Protein AF-U7QBG4-F1 (afdb_monomer_lite)

Sequence (89 aa):
MINEIPESRTVRMTIRYINGESDCFEFDSPQEEKALLASHIQRVLNSKELMLEIGDRLLVIPMQNVQKIELSPVPLKLPDIAIRNVRAC

Secondary structure (DSSP, 8-state):
-------PEEEEEEEEETTS-EEEEEEEE-TT-TTHHHHHHHHHHTSSEEEEEETTEEEEEEGGGEEEEEEESPPSS--TTPPPS----

Foldseek 3Di:
DPPPPQDFDKKKKWWAWPVRDIDIDIDTDGPVVLPCPQVVVVVCVVDQWDWDDDPPDIDIGGVNGTPDMDMPPDRPDHHPPDDPPDDDD

Radius of gyration: 14.69 Å; chains: 1; bounding box: 32×28×47 Å

pLDDT: mean 80.58, std 16.02, range [39.97, 97.5]

Organism: NCBI:txid1348334

Structure (mmCIF, N/CA/C/O backbone):
data_AF-U7QBG4-F1
#
_entry.id   AF-U7QBG4-F1
#
loop_
_atom_site.group_PDB
_atom_site.id
_atom_site.type_symbol
_atom_site.label_atom_id
_atom_site.label_alt_id
_atom_site.label_comp_id
_atom_site.label_asym_id
_atom_site.label_entity_id
_atom_site.label_seq_id
_atom_site.pdbx_PDB_ins_code
_atom_site.Cartn_x
_atom_site.Cartn_y
_atom_site.Cartn_z
_atom_site.occupancy
_atom_site.B_iso_or_equiv
_atom_site.auth_seq_id
_atom_site.auth_comp_id
_atom_site.auth_asym_id
_atom_site.auth_atom_id
_atom_site.pdbx_PDB_model_num
ATOM 1 N N . MET A 1 1 ? 21.113 10.511 -31.845 1.00 39.97 1 MET A N 1
ATOM 2 C CA . MET A 1 1 ? 20.255 10.721 -30.663 1.00 39.97 1 MET A CA 1
ATOM 3 C C . MET A 1 1 ? 19.654 9.376 -30.324 1.00 39.97 1 MET A C 1
ATOM 5 O O . MET A 1 1 ? 18.832 8.889 -31.086 1.00 39.97 1 MET A O 1
ATOM 9 N N . ILE A 1 2 ? 20.178 8.722 -29.292 1.00 45.53 2 ILE A N 1
ATOM 10 C CA . ILE A 1 2 ? 19.604 7.488 -28.757 1.00 45.53 2 ILE A CA 1
ATOM 11 C C . ILE A 1 2 ? 18.600 7.982 -27.721 1.00 45.53 2 ILE A C 1
ATOM 13 O O . ILE A 1 2 ? 19.004 8.673 -26.789 1.00 45.53 2 ILE A O 1
ATOM 17 N N . ASN A 1 3 ? 17.308 7.753 -27.943 1.00 46.66 3 ASN A N 1
ATOM 18 C CA . ASN A 1 3 ? 16.312 8.012 -26.911 1.00 46.66 3 ASN A CA 1
ATOM 19 C C . ASN A 1 3 ? 16.591 6.999 -25.801 1.00 46.66 3 ASN A C 1
ATOM 21 O O . ASN A 1 3 ? 16.366 5.805 -25.996 1.00 46.66 3 ASN A O 1
ATOM 25 N N . GLU A 1 4 ? 17.162 7.459 -24.689 1.00 47.44 4 GLU A N 1
ATOM 26 C CA . GLU A 1 4 ? 17.235 6.673 -23.464 1.00 47.44 4 GLU A CA 1
ATOM 27 C C . GLU A 1 4 ? 15.796 6.311 -23.090 1.00 47.44 4 GLU A C 1
ATOM 29 O O . GLU A 1 4 ? 14.990 7.178 -22.756 1.00 47.44 4 GLU A O 1
ATOM 34 N N . ILE A 1 5 ? 15.446 5.035 -23.243 1.00 56.12 5 ILE A N 1
ATOM 35 C CA . ILE A 1 5 ? 14.198 4.495 -22.714 1.00 56.12 5 ILE A CA 1
ATOM 36 C C . ILE A 1 5 ? 14.310 4.679 -21.197 1.00 56.12 5 ILE A C 1
ATOM 38 O O . ILE A 1 5 ? 15.264 4.149 -20.621 1.00 56.12 5 ILE A O 1
ATOM 42 N N . PRO A 1 6 ? 13.422 5.445 -20.541 1.00 54.34 6 PRO A N 1
ATOM 43 C CA . PRO A 1 6 ? 13.519 5.637 -19.104 1.00 54.34 6 PRO A CA 1
ATOM 44 C C . PRO A 1 6 ? 13.411 4.268 -18.429 1.00 54.34 6 PRO A C 1
ATOM 46 O O . PRO A 1 6 ? 12.376 3.612 -18.529 1.00 54.34 6 PRO A O 1
ATOM 49 N N . GLU A 1 7 ? 14.491 3.821 -17.781 1.00 59.59 7 GLU A N 1
ATOM 50 C CA . GLU A 1 7 ? 14.538 2.528 -17.097 1.00 59.59 7 GLU A CA 1
ATOM 51 C C . GLU A 1 7 ? 13.427 2.481 -16.041 1.00 59.59 7 GLU A C 1
ATOM 53 O O . GLU A 1 7 ? 13.472 3.178 -15.017 1.00 59.59 7 GLU A O 1
ATOM 58 N N . SER A 1 8 ? 12.391 1.686 -16.310 1.00 65.44 8 SER A N 1
ATOM 59 C CA . SER A 1 8 ? 11.324 1.409 -15.361 1.00 65.44 8 SER A CA 1
ATOM 60 C C . SER A 1 8 ? 11.913 0.716 -14.141 1.00 65.44 8 SER A C 1
ATOM 62 O O . SER A 1 8 ? 12.680 -0.241 -14.253 1.00 65.44 8 SER A O 1
ATOM 64 N N . ARG A 1 9 ? 11.560 1.199 -12.949 1.00 76.00 9 ARG A N 1
ATOM 65 C CA . ARG A 1 9 ? 11.973 0.551 -11.706 1.00 76.00 9 ARG A CA 1
ATOM 66 C C . ARG A 1 9 ? 10.841 -0.338 -11.224 1.00 76.00 9 ARG A C 1
ATOM 68 O O . ARG A 1 9 ? 9.776 0.179 -10.888 1.00 76.00 9 ARG A O 1
ATOM 75 N N . THR A 1 10 ? 11.087 -1.638 -11.132 1.00 85.56 10 THR A N 1
ATOM 76 C CA . THR A 1 10 ? 10.146 -2.572 -10.508 1.00 85.56 10 THR A CA 1
ATOM 77 C C . THR A 1 10 ? 10.032 -2.269 -9.011 1.00 85.56 10 THR A C 1
ATOM 79 O O . THR A 1 10 ? 11.037 -2.181 -8.296 1.00 85.56 10 THR A O 1
ATOM 82 N N . VAL A 1 11 ? 8.801 -2.073 -8.540 1.00 87.88 11 VAL A N 1
ATOM 83 C CA . VAL A 1 11 ? 8.446 -1.816 -7.141 1.00 87.88 11 VAL A CA 1
ATOM 84 C C . VAL A 1 11 ? 7.643 -2.997 -6.614 1.00 87.88 11 VAL A C 1
ATOM 86 O O . VAL A 1 11 ? 6.646 -3.400 -7.206 1.00 87.88 11 VAL A O 1
ATOM 89 N N . ARG A 1 12 ? 8.061 -3.527 -5.465 1.00 92.25 12 ARG A N 1
ATOM 90 C CA . ARG A 1 12 ? 7.315 -4.508 -4.679 1.00 92.25 12 ARG A CA 1
ATOM 91 C C . ARG A 1 12 ? 6.395 -3.785 -3.704 1.00 92.25 12 ARG A C 1
AT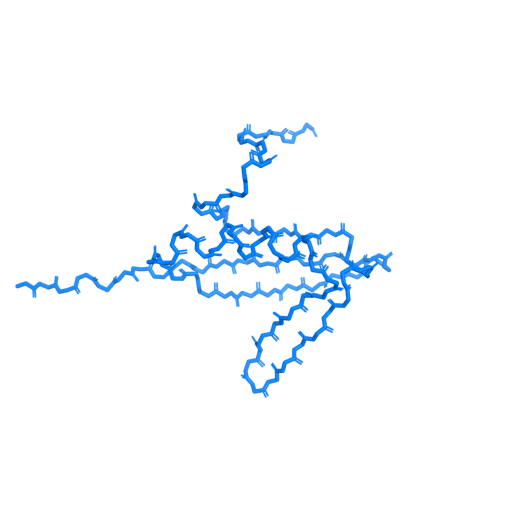OM 93 O O . ARG A 1 12 ? 6.858 -2.953 -2.923 1.00 92.25 12 ARG A O 1
ATOM 100 N N . MET A 1 13 ? 5.119 -4.147 -3.713 1.00 92.69 13 MET A N 1
ATOM 101 C CA . MET A 1 13 ? 4.119 -3.726 -2.741 1.00 92.69 13 MET A CA 1
ATOM 102 C C . MET A 1 13 ? 3.674 -4.907 -1.889 1.00 92.69 13 MET A C 1
ATOM 104 O O . MET A 1 13 ? 3.158 -5.889 -2.413 1.00 92.69 13 MET A O 1
ATOM 108 N N . THR A 1 14 ? 3.816 -4.779 -0.575 1.00 96.31 14 THR A N 1
ATOM 109 C CA . THR A 1 14 ? 3.292 -5.744 0.393 1.00 96.31 14 THR A CA 1
ATOM 110 C C . THR A 1 14 ? 2.122 -5.115 1.133 1.00 96.31 14 THR A C 1
ATOM 112 O O . THR A 1 14 ? 2.278 -4.065 1.760 1.00 96.31 14 THR A O 1
ATOM 115 N N . ILE A 1 15 ? 0.962 -5.765 1.091 1.00 95.25 15 ILE A N 1
ATOM 116 C CA . ILE A 1 15 ? -0.233 -5.366 1.836 1.00 95.25 15 ILE A CA 1
ATOM 117 C C . ILE A 1 15 ? -0.399 -6.341 2.992 1.00 95.25 15 ILE A C 1
ATOM 119 O O . ILE A 1 15 ? -0.492 -7.541 2.764 1.00 95.25 15 ILE A O 1
ATOM 123 N N . ARG A 1 16 ? -0.438 -5.836 4.227 1.00 97.38 16 ARG A N 1
ATOM 124 C CA . ARG A 1 16 ? -0.827 -6.617 5.408 1.00 97.38 16 ARG A CA 1
ATOM 125 C C . ARG A 1 16 ? -2.252 -6.263 5.786 1.00 97.38 16 ARG A C 1
ATOM 127 O O . ARG A 1 16 ? -2.568 -5.078 5.930 1.00 97.38 16 ARG A O 1
ATOM 134 N N . TYR A 1 17 ? -3.089 -7.273 5.963 1.00 96.81 17 TYR A N 1
ATOM 135 C CA . TYR A 1 17 ? -4.498 -7.115 6.295 1.00 96.81 17 TYR A CA 1
ATOM 136 C C . TYR A 1 17 ? -4.739 -7.200 7.804 1.00 96.81 17 TYR A C 1
ATOM 138 O O . TYR A 1 17 ? -3.942 -7.763 8.554 1.00 96.81 17 TYR A O 1
ATOM 146 N N . ILE A 1 18 ? -5.870 -6.659 8.262 1.00 97.25 18 ILE A N 1
ATOM 147 C CA . ILE A 1 18 ? -6.265 -6.685 9.682 1.00 97.25 18 ILE A CA 1
ATOM 148 C C . ILE A 1 18 ? -6.492 -8.102 10.230 1.00 97.25 18 ILE A C 1
ATOM 150 O O . ILE A 1 18 ? -6.428 -8.305 11.439 1.00 97.25 18 ILE A O 1
ATOM 154 N N . ASN A 1 19 ? -6.743 -9.081 9.355 1.00 95.94 19 ASN A N 1
ATOM 155 C CA . ASN A 1 19 ? -6.883 -10.494 9.714 1.00 95.94 19 ASN A CA 1
ATOM 156 C C . ASN A 1 19 ? -5.523 -11.212 9.872 1.00 95.94 19 ASN A C 1
ATOM 158 O O . ASN A 1 19 ? -5.500 -12.388 10.221 1.00 95.94 19 ASN A O 1
ATOM 162 N N . GLY A 1 20 ? -4.405 -10.520 9.622 1.00 95.94 20 GLY A N 1
ATOM 163 C CA . GLY A 1 20 ? -3.049 -11.064 9.699 1.00 95.94 20 GLY A CA 1
ATOM 164 C C . GLY A 1 20 ? -2.510 -11.655 8.392 1.00 95.94 20 GLY A C 1
ATOM 165 O O . GLY A 1 20 ? -1.320 -11.960 8.328 1.00 95.94 20 GLY A O 1
ATOM 166 N N . GLU A 1 21 ? -3.331 -11.785 7.346 1.00 97.50 21 GLU A N 1
ATOM 167 C CA . GLU A 1 21 ? -2.880 -12.234 6.026 1.00 97.50 21 GLU A CA 1
ATOM 168 C C . GLU A 1 21 ? -2.071 -11.148 5.311 1.00 97.50 21 GLU A C 1
ATOM 170 O O . GLU A 1 21 ? -2.048 -9.974 5.702 1.00 97.50 21 GLU A O 1
ATOM 175 N N . SER A 1 22 ? -1.354 -11.533 4.256 1.00 97.38 22 SER A N 1
ATOM 176 C CA . SER A 1 22 ? -0.594 -10.586 3.447 1.00 97.38 22 SER A CA 1
ATOM 177 C C . SER A 1 22 ? -0.537 -10.997 1.987 1.00 97.38 22 SER A C 1
ATOM 179 O O . SER A 1 22 ? -0.278 -12.159 1.687 1.00 97.38 22 SER A O 1
ATOM 181 N N . ASP A 1 23 ? -0.679 -10.008 1.108 1.00 96.94 23 ASP A N 1
ATOM 182 C CA . ASP A 1 23 ? -0.454 -10.151 -0.327 1.00 96.94 23 ASP A CA 1
ATOM 183 C C . ASP A 1 23 ? 0.799 -9.387 -0.762 1.00 96.94 23 ASP A C 1
ATOM 185 O O . ASP A 1 23 ? 1.182 -8.373 -0.166 1.00 96.94 23 ASP A O 1
ATOM 189 N N . CYS A 1 24 ? 1.430 -9.870 -1.831 1.00 95.94 24 CYS A N 1
ATOM 190 C CA . CYS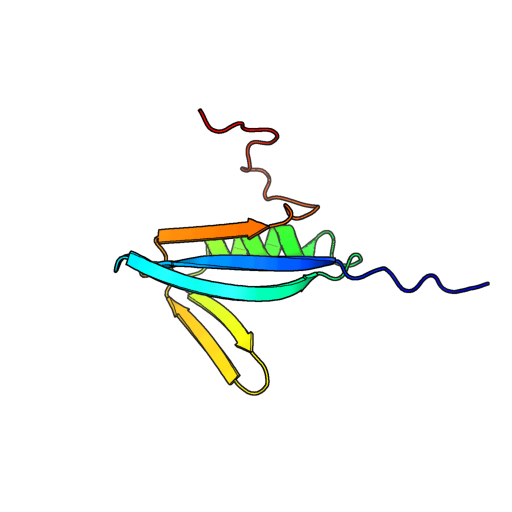 A 1 24 ? 2.615 -9.276 -2.435 1.00 95.94 24 CYS A CA 1
ATOM 191 C C . CYS A 1 24 ? 2.381 -9.064 -3.933 1.00 95.94 24 CYS A C 1
ATOM 193 O O . CYS A 1 24 ? 2.001 -9.995 -4.642 1.00 95.94 24 CYS A O 1
ATOM 195 N N . PHE A 1 25 ? 2.637 -7.846 -4.403 1.00 93.75 25 PHE A N 1
ATOM 196 C CA . PHE A 1 25 ? 2.466 -7.432 -5.791 1.00 93.75 25 PHE A CA 1
ATOM 197 C C . PHE A 1 25 ? 3.741 -6.769 -6.304 1.00 93.75 25 PHE A C 1
ATOM 199 O O . PHE A 1 25 ? 4.487 -6.159 -5.537 1.00 93.75 25 PHE A O 1
ATOM 206 N N . GLU A 1 26 ? 3.977 -6.856 -7.607 1.00 92.06 26 GLU A N 1
ATOM 207 C CA . GLU A 1 26 ? 5.070 -6.166 -8.288 1.00 92.06 26 GLU A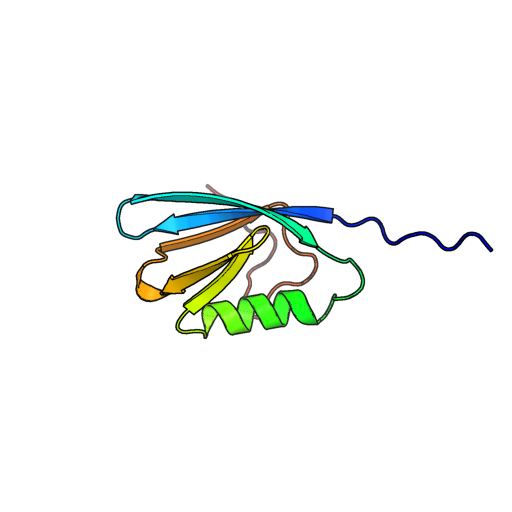 CA 1
ATOM 208 C C . GLU A 1 26 ? 4.493 -5.359 -9.447 1.00 92.06 26 GLU A C 1
ATOM 210 O O . GLU A 1 26 ? 3.607 -5.833 -10.156 1.00 92.06 26 GLU A O 1
ATOM 215 N N . PHE A 1 27 ? 4.967 -4.128 -9.610 1.00 87.19 27 PHE A N 1
ATOM 216 C CA . PHE A 1 27 ? 4.588 -3.270 -10.726 1.00 87.19 27 PHE A CA 1
ATOM 217 C C . PHE A 1 27 ? 5.767 -2.401 -11.148 1.00 87.19 27 PHE A C 1
ATOM 219 O O . PHE A 1 27 ? 6.615 -2.026 -10.333 1.00 87.19 27 PHE A O 1
ATOM 226 N N . ASP A 1 28 ? 5.810 -2.056 -12.428 1.00 85.12 28 ASP A N 1
ATOM 227 C CA . ASP A 1 28 ? 6.812 -1.144 -12.954 1.00 85.12 28 ASP A CA 1
ATOM 228 C C . ASP A 1 28 ? 6.378 0.298 -12.698 1.00 85.12 28 ASP A C 1
ATOM 230 O O . ASP A 1 28 ? 5.322 0.741 -13.144 1.00 85.12 28 ASP A O 1
ATOM 234 N N . SER A 1 29 ? 7.190 1.044 -11.950 1.00 70.38 29 SER A N 1
ATOM 235 C CA . SER A 1 29 ? 6.969 2.469 -11.719 1.00 70.38 29 SER A CA 1
ATOM 236 C C . SER A 1 29 ? 7.591 3.262 -12.877 1.00 70.38 29 SER A C 1
ATOM 238 O O . SER A 1 29 ? 8.826 3.285 -12.977 1.00 70.38 29 SER A O 1
ATOM 240 N N . PRO A 1 30 ? 6.803 3.967 -13.716 1.00 60.41 30 PRO A N 1
ATOM 241 C CA . PRO A 1 30 ? 7.367 4.838 -14.739 1.00 60.41 30 PRO A CA 1
ATOM 242 C C . PRO A 1 30 ? 8.144 5.988 -14.083 1.00 60.41 30 PRO A C 1
ATOM 244 O O . PRO A 1 30 ? 7.649 6.649 -13.166 1.00 60.41 30 PRO A O 1
ATOM 247 N N . GLN A 1 31 ? 9.374 6.246 -14.545 1.00 55.44 31 GLN A N 1
ATOM 248 C CA . GLN A 1 31 ? 10.201 7.348 -14.028 1.00 55.44 31 GLN A CA 1
ATOM 249 C C . GLN A 1 31 ? 9.616 8.738 -14.326 1.00 55.44 31 GLN A C 1
ATOM 251 O O . GLN A 1 31 ? 9.946 9.693 -13.618 1.00 55.44 31 GLN A O 1
ATOM 256 N N . GLU A 1 32 ? 8.773 8.876 -15.353 1.00 50.44 32 GLU A N 1
ATOM 257 C CA . GLU A 1 32 ? 8.249 10.172 -15.815 1.00 50.44 32 GLU A CA 1
ATOM 258 C C . GLU A 1 32 ? 7.040 10.674 -15.017 1.00 50.44 32 GLU A C 1
ATOM 260 O O . GLU A 1 32 ? 6.765 11.871 -14.974 1.00 50.44 32 GLU A O 1
ATOM 265 N N . GLU A 1 33 ? 6.401 9.816 -14.229 1.00 52.28 33 GLU A N 1
ATOM 266 C CA . GLU A 1 33 ? 5.227 10.176 -13.438 1.00 52.28 33 GLU A CA 1
ATOM 267 C C . GLU A 1 33 ? 5.591 10.619 -12.009 1.00 52.28 33 GLU A C 1
ATOM 269 O O . GLU A 1 33 ? 4.940 10.304 -11.008 1.00 52.28 33 GLU A O 1
ATOM 274 N N . LYS A 1 34 ? 6.654 11.428 -11.905 1.00 50.62 34 LYS A N 1
ATOM 275 C CA . LYS A 1 34 ? 7.231 11.895 -10.633 1.00 50.62 34 LYS A CA 1
ATOM 276 C C . LYS A 1 34 ? 6.215 12.604 -9.734 1.00 50.62 34 LYS A C 1
ATOM 278 O O . LYS A 1 34 ? 6.438 12.680 -8.535 1.00 50.62 34 LYS A O 1
ATOM 283 N N . ALA A 1 35 ? 5.156 13.213 -10.262 1.00 49.31 35 ALA A N 1
ATOM 284 C CA . ALA A 1 35 ? 4.112 13.873 -9.463 1.00 49.31 35 ALA A CA 1
ATOM 285 C C . ALA A 1 35 ? 2.926 12.950 -9.122 1.00 49.31 35 ALA A C 1
ATOM 287 O O . ALA A 1 35 ? 2.218 13.188 -8.141 1.00 49.31 35 ALA A O 1
ATOM 288 N N . LEU A 1 36 ? 2.725 11.887 -9.900 1.00 52.50 36 LEU A N 1
ATOM 289 C CA . LEU A 1 36 ? 1.544 11.038 -9.812 1.00 52.50 36 LEU A CA 1
ATOM 290 C C . LEU A 1 36 ? 1.702 9.987 -8.720 1.00 52.50 36 LEU A C 1
ATOM 292 O O . LEU A 1 36 ? 0.777 9.822 -7.949 1.00 52.50 36 LEU A O 1
ATOM 296 N N . LEU A 1 37 ? 2.879 9.393 -8.504 1.00 58.06 37 LEU A N 1
ATOM 297 C CA . LEU A 1 37 ? 3.016 8.364 -7.460 1.00 58.06 37 LEU A CA 1
ATOM 298 C C . LEU A 1 37 ? 2.839 8.892 -6.026 1.00 58.06 37 LEU A C 1
ATOM 300 O O . LEU A 1 37 ? 2.147 8.272 -5.227 1.00 58.06 37 LEU A O 1
ATOM 304 N N . ALA A 1 38 ? 3.397 10.059 -5.688 1.00 58.44 38 ALA A N 1
ATOM 305 C CA . ALA A 1 38 ? 3.208 10.648 -4.355 1.00 58.44 38 ALA A CA 1
ATOM 306 C C . ALA A 1 38 ? 1.766 11.127 -4.131 1.00 58.44 38 ALA A C 1
ATOM 308 O O . ALA A 1 38 ? 1.205 10.923 -3.054 1.00 58.44 38 ALA A O 1
ATOM 309 N N . SER A 1 39 ? 1.148 11.723 -5.156 1.00 61.44 39 SER A N 1
ATOM 310 C CA . SER A 1 39 ? -0.260 12.118 -5.091 1.00 61.44 39 SER A CA 1
ATOM 311 C C . SER A 1 39 ? -1.199 10.909 -5.113 1.00 61.44 39 SER A C 1
ATOM 313 O O . SER A 1 39 ? -2.224 10.946 -4.447 1.00 61.44 39 SER A O 1
ATOM 315 N N . HIS A 1 40 ? -0.839 9.814 -5.785 1.00 67.12 40 HIS A N 1
ATOM 316 C CA . HIS A 1 40 ? -1.560 8.542 -5.771 1.00 67.12 40 HIS A CA 1
ATOM 317 C C . HIS A 1 40 ? -1.444 7.857 -4.420 1.00 67.12 40 HIS A C 1
ATOM 319 O O . HIS A 1 40 ? -2.469 7.464 -3.890 1.00 67.12 40 HIS A O 1
ATOM 325 N N . ILE A 1 41 ? -0.259 7.797 -3.805 1.00 69.94 41 ILE A N 1
ATOM 326 C CA . ILE A 1 41 ? -0.116 7.275 -2.439 1.00 69.94 41 ILE A CA 1
ATOM 327 C C . ILE A 1 41 ? -0.958 8.113 -1.473 1.00 69.94 41 ILE A C 1
ATOM 329 O O . ILE A 1 41 ? -1.725 7.556 -0.697 1.00 69.94 41 ILE A O 1
ATOM 333 N N . GLN A 1 42 ? -0.901 9.446 -1.555 1.00 66.69 42 GLN A N 1
ATOM 334 C CA . GLN A 1 42 ? -1.726 10.308 -0.705 1.00 66.69 42 GLN A CA 1
ATOM 335 C C . GLN A 1 42 ? -3.231 10.129 -0.965 1.00 66.69 42 GLN A C 1
ATOM 337 O O . GLN A 1 42 ? -4.019 10.128 -0.021 1.00 66.69 42 GLN A O 1
ATOM 342 N N . ARG A 1 43 ? -3.644 9.964 -2.227 1.00 68.69 43 ARG A N 1
ATOM 343 C CA . ARG A 1 43 ? -5.037 9.673 -2.599 1.00 68.69 43 ARG A CA 1
ATOM 344 C C . ARG A 1 43 ? -5.474 8.303 -2.109 1.00 68.69 43 ARG A C 1
ATOM 346 O O . ARG A 1 43 ? -6.573 8.217 -1.598 1.00 68.69 43 ARG A O 1
ATOM 353 N N . VAL A 1 44 ? -4.631 7.279 -2.209 1.00 68.31 44 VAL A N 1
ATOM 354 C CA . VAL A 1 44 ? -4.886 5.926 -1.695 1.00 68.31 44 VAL A CA 1
ATOM 355 C C . VAL A 1 44 ? -5.050 5.961 -0.180 1.00 68.31 44 VAL A C 1
ATOM 357 O O . VAL A 1 44 ? -6.012 5.406 0.334 1.00 68.31 44 VAL A O 1
ATOM 360 N N . LEU A 1 45 ? -4.179 6.680 0.534 1.00 69.44 45 LEU A N 1
ATOM 361 C CA . LEU A 1 45 ? -4.296 6.853 1.985 1.00 69.44 45 LEU A CA 1
ATOM 362 C C . LEU A 1 45 ? -5.576 7.599 2.392 1.00 69.44 45 LEU A C 1
ATOM 364 O O . LEU A 1 45 ? -6.107 7.353 3.470 1.00 69.44 45 LEU A O 1
ATOM 368 N N . ASN A 1 46 ? -6.079 8.485 1.530 1.00 73.81 46 ASN A N 1
ATOM 369 C CA . ASN A 1 46 ? -7.339 9.206 1.728 1.00 73.81 46 ASN A CA 1
ATOM 370 C C . ASN A 1 46 ? -8.545 8.517 1.057 1.00 73.81 46 ASN A C 1
ATOM 372 O O . ASN A 1 46 ? -9.665 9.026 1.136 1.00 73.81 46 ASN A O 1
ATOM 376 N N . SER A 1 47 ? -8.331 7.393 0.370 1.00 79.12 47 SER A N 1
ATOM 377 C CA . SER A 1 47 ? -9.358 6.654 -0.357 1.00 79.12 47 SER A CA 1
ATOM 378 C C . SER A 1 47 ? -10.043 5.664 0.576 1.00 79.12 47 SER A C 1
ATOM 380 O O . SER A 1 47 ? -9.473 5.197 1.560 1.00 79.12 47 SER A O 1
ATOM 382 N N . LYS A 1 48 ? -11.281 5.299 0.242 1.00 86.56 48 LYS A N 1
ATOM 383 C CA . LYS A 1 48 ? -11.984 4.195 0.909 1.00 86.56 48 LYS A CA 1
ATOM 384 C C . LYS A 1 48 ? -11.519 2.829 0.408 1.00 86.56 48 LYS A C 1
ATOM 386 O O . LYS A 1 48 ? -11.741 1.823 1.079 1.00 86.56 48 LYS A O 1
ATOM 391 N N . GLU A 1 49 ? -10.878 2.797 -0.752 1.00 89.62 49 GLU A N 1
ATOM 392 C CA . GLU A 1 49 ? -10.502 1.583 -1.462 1.00 89.62 49 GLU A CA 1
ATOM 393 C C . GLU A 1 49 ? -9.169 1.744 -2.198 1.00 89.62 49 GLU A C 1
ATOM 395 O O . GLU A 1 49 ? -8.843 2.812 -2.726 1.00 89.62 49 GLU A O 1
ATOM 400 N N . LEU A 1 50 ? -8.401 0.662 -2.226 1.00 89.00 50 LEU A N 1
ATOM 401 C CA . LEU A 1 50 ? -7.230 0.479 -3.063 1.00 89.00 50 LEU A CA 1
ATOM 402 C C . LEU A 1 50 ? -7.638 -0.378 -4.261 1.00 89.00 50 LEU A C 1
ATOM 404 O O . LEU A 1 50 ? -8.160 -1.476 -4.091 1.00 89.00 50 LEU A O 1
ATOM 408 N N . MET A 1 51 ? -7.390 0.122 -5.466 1.00 89.81 51 MET A N 1
ATOM 409 C CA . MET A 1 51 ? -7.705 -0.574 -6.709 1.00 89.81 51 MET A CA 1
ATOM 410 C C . MET A 1 51 ? -6.418 -0.988 -7.410 1.00 89.81 51 MET A C 1
ATOM 412 O O . MET A 1 51 ? -5.558 -0.141 -7.647 1.00 89.81 51 MET A O 1
ATOM 416 N N . LEU A 1 52 ? -6.298 -2.272 -7.742 1.00 90.75 52 LEU A N 1
ATOM 417 C CA . LEU A 1 52 ? -5.148 -2.847 -8.434 1.00 90.75 52 LEU A CA 1
ATOM 418 C C . LEU A 1 52 ? -5.615 -3.531 -9.716 1.00 90.75 52 LEU A C 1
ATOM 420 O O . LEU A 1 52 ? -6.433 -4.448 -9.669 1.00 90.75 52 LEU A O 1
ATOM 424 N N . GLU A 1 53 ? -5.079 -3.111 -10.854 1.00 92.12 53 GLU A N 1
ATOM 425 C CA . GLU A 1 53 ? -5.211 -3.851 -12.106 1.00 92.12 53 GLU A CA 1
ATOM 426 C C . GLU A 1 53 ? -4.167 -4.972 -12.129 1.00 92.12 53 GLU A C 1
ATOM 428 O O . GLU A 1 53 ? -2.976 -4.731 -11.933 1.00 92.12 53 GLU A O 1
ATOM 433 N N . ILE A 1 54 ? -4.615 -6.214 -12.310 1.00 92.19 54 ILE A N 1
ATOM 434 C CA . ILE A 1 54 ? -3.753 -7.397 -12.324 1.00 92.19 54 ILE A CA 1
ATOM 435 C C . ILE A 1 54 ? -4.140 -8.240 -13.535 1.00 92.19 54 ILE A C 1
ATOM 437 O O . ILE A 1 54 ? -5.109 -8.992 -13.475 1.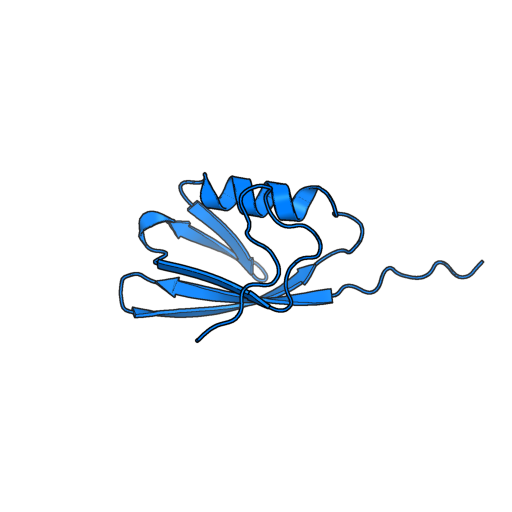00 92.19 54 ILE A O 1
ATOM 441 N N . GLY A 1 55 ? -3.380 -8.135 -14.626 1.00 90.12 55 GLY A N 1
ATOM 442 C CA . GLY A 1 55 ? -3.712 -8.826 -15.873 1.00 90.12 55 GLY A CA 1
ATOM 443 C C . GLY A 1 55 ? -5.027 -8.307 -16.452 1.00 90.12 55 GLY A C 1
ATOM 444 O O . GLY A 1 55 ? -5.107 -7.154 -16.849 1.00 90.12 55 GLY A O 1
ATOM 445 N N . ASP A 1 56 ? -6.056 -9.149 -16.486 1.00 93.81 56 ASP A N 1
ATOM 446 C CA . ASP A 1 56 ? -7.391 -8.845 -17.015 1.00 93.81 56 ASP A CA 1
ATOM 447 C C . ASP A 1 56 ? -8.448 -8.577 -15.926 1.00 93.81 56 ASP A C 1
ATOM 449 O O . ASP A 1 56 ? -9.638 -8.455 -16.226 1.00 93.81 56 ASP A O 1
ATOM 453 N N . ARG A 1 57 ? -8.037 -8.476 -14.654 1.00 94.88 57 ARG A N 1
ATOM 454 C CA . ARG A 1 57 ? -8.945 -8.250 -13.521 1.00 94.88 57 ARG A CA 1
ATOM 455 C C . ARG A 1 57 ? -8.612 -6.991 -12.727 1.00 94.88 57 ARG A C 1
ATOM 457 O O . ARG A 1 57 ? -7.452 -6.626 -12.550 1.00 94.88 57 ARG A O 1
ATOM 464 N N . LEU A 1 58 ? -9.659 -6.392 -12.162 1.00 94.75 58 LEU A N 1
ATOM 465 C CA . LEU A 1 58 ? -9.574 -5.318 -11.177 1.00 94.75 58 LEU A CA 1
ATOM 466 C C . LEU A 1 58 ? -9.783 -5.898 -9.775 1.00 94.75 58 LEU A C 1
ATOM 468 O O . LEU A 1 58 ? -10.854 -6.415 -9.460 1.00 94.75 58 LEU A O 1
ATOM 472 N N . LEU A 1 59 ? -8.765 -5.801 -8.928 1.00 94.88 59 LEU A N 1
ATOM 473 C CA . LEU A 1 59 ? -8.855 -6.130 -7.513 1.00 94.88 59 LEU A CA 1
ATOM 474 C C . LEU A 1 59 ? -9.177 -4.857 -6.725 1.00 94.88 59 LEU A C 1
ATOM 476 O O . LEU A 1 59 ? -8.413 -3.895 -6.761 1.00 94.88 59 LEU A O 1
ATOM 480 N N . VAL A 1 60 ? -10.296 -4.858 -6.002 1.00 93.44 60 VAL A N 1
ATOM 481 C CA . VAL A 1 60 ? -10.714 -3.744 -5.139 1.00 93.44 60 VAL A CA 1
ATOM 482 C C . VAL A 1 60 ? -10.586 -4.171 -3.682 1.00 93.44 60 VAL A C 1
ATOM 484 O O . VAL A 1 60 ? -11.253 -5.104 -3.237 1.00 93.44 60 VAL A O 1
ATOM 487 N N . ILE A 1 61 ? -9.722 -3.486 -2.940 1.00 93.88 61 ILE A N 1
ATOM 488 C CA . ILE A 1 61 ? -9.408 -3.769 -1.541 1.00 93.88 61 ILE A CA 1
ATOM 489 C C . ILE A 1 61 ? -9.935 -2.616 -0.678 1.00 93.88 61 ILE A C 1
ATOM 491 O O . ILE A 1 61 ? -9.411 -1.504 -0.764 1.00 93.88 61 ILE A O 1
ATOM 495 N N . PRO A 1 62 ? -10.929 -2.840 0.197 1.00 93.62 62 PRO A N 1
ATOM 496 C CA . PRO A 1 62 ? -11.374 -1.822 1.142 1.00 93.62 62 PRO A CA 1
ATOM 497 C C . PRO A 1 62 ? -10.236 -1.410 2.081 1.00 93.62 62 PRO A C 1
ATOM 499 O O . PRO A 1 62 ? -9.654 -2.256 2.762 1.00 93.62 62 PRO A O 1
ATOM 502 N N . MET A 1 63 ? -9.955 -0.110 2.185 1.00 91.06 63 MET A N 1
ATOM 503 C CA . MET A 1 63 ? -8.857 0.400 3.019 1.00 91.06 63 MET A CA 1
ATOM 504 C C . MET A 1 63 ? -9.050 0.079 4.506 1.00 91.06 63 MET A C 1
ATOM 506 O O . MET A 1 63 ? -8.071 -0.109 5.217 1.00 91.06 63 MET A O 1
ATOM 510 N N . GLN A 1 64 ? -10.296 -0.084 4.968 1.00 93.19 64 GLN A N 1
ATOM 511 C CA . GLN A 1 64 ? -10.604 -0.524 6.338 1.00 93.19 64 GLN A CA 1
ATOM 512 C C . GLN A 1 64 ? -10.073 -1.931 6.676 1.00 93.19 64 GLN A C 1
ATOM 514 O O . GLN A 1 64 ? -9.913 -2.255 7.849 1.00 93.19 64 GLN A O 1
ATOM 519 N N . ASN A 1 65 ? -9.790 -2.759 5.664 1.00 95.19 65 ASN A N 1
ATOM 520 C CA . ASN A 1 65 ? -9.217 -4.093 5.844 1.00 95.19 65 ASN A CA 1
ATOM 521 C C . ASN A 1 65 ? -7.683 -4.080 5.798 1.00 95.19 65 ASN A C 1
ATOM 523 O O . ASN A 1 65 ? -7.055 -5.097 6.096 1.00 95.19 65 ASN A O 1
ATOM 527 N N . VAL A 1 66 ? -7.070 -2.959 5.413 1.00 93.69 66 VAL A N 1
ATOM 528 C CA . VAL A 1 66 ? -5.623 -2.825 5.246 1.00 93.69 66 VAL A CA 1
ATOM 529 C C . VAL A 1 66 ? -5.011 -2.305 6.540 1.00 93.69 66 VAL A C 1
ATOM 531 O O . VAL A 1 66 ? -5.297 -1.199 6.985 1.00 93.69 66 VAL A O 1
ATOM 534 N N . GLN A 1 67 ? -4.128 -3.100 7.138 1.00 94.88 67 GLN A N 1
ATOM 535 C CA . GLN A 1 67 ? -3.367 -2.711 8.322 1.00 94.88 67 GLN A CA 1
ATOM 536 C C . GLN A 1 67 ? -2.106 -1.925 7.947 1.00 94.88 67 GLN A C 1
ATOM 538 O O . GLN A 1 67 ? -1.757 -0.947 8.607 1.00 94.88 67 GLN A O 1
ATOM 543 N N . LYS A 1 68 ? -1.384 -2.369 6.913 1.00 93.88 68 LYS A N 1
ATOM 544 C CA . LYS A 1 68 ? -0.118 -1.761 6.487 1.00 93.88 68 LYS A CA 1
ATOM 545 C C . LYS A 1 68 ? 0.084 -1.943 4.987 1.00 93.88 68 LYS A C 1
ATOM 547 O O . LYS A 1 68 ? -0.151 -3.029 4.468 1.00 93.88 68 LYS A O 1
ATOM 552 N N . ILE A 1 69 ? 0.609 -0.913 4.326 1.00 91.75 69 ILE A N 1
ATOM 553 C CA . ILE A 1 69 ? 1.165 -1.003 2.971 1.00 91.75 69 ILE A CA 1
ATOM 554 C C . ILE A 1 69 ? 2.661 -0.706 3.057 1.00 91.75 69 ILE A C 1
ATOM 556 O O . ILE A 1 69 ? 3.075 0.258 3.703 1.00 91.75 69 ILE A O 1
ATOM 560 N N . GLU A 1 70 ? 3.474 -1.536 2.419 1.00 92.12 70 GLU A N 1
ATOM 561 C CA . GLU A 1 70 ? 4.917 -1.354 2.315 1.00 92.12 70 GLU A CA 1
ATOM 562 C C . GLU A 1 70 ? 5.335 -1.366 0.849 1.00 92.12 70 GLU A C 1
ATOM 564 O O . GLU A 1 70 ? 4.946 -2.261 0.105 1.00 92.12 70 GLU A O 1
ATOM 569 N N . LEU A 1 71 ? 6.128 -0.373 0.444 1.00 89.50 71 LEU A N 1
ATOM 570 C CA . LEU A 1 71 ? 6.679 -0.261 -0.903 1.00 89.50 71 LEU A CA 1
ATOM 571 C C . LEU A 1 71 ? 8.201 -0.356 -0.829 1.00 89.50 71 LEU A C 1
ATOM 573 O O . LEU A 1 71 ? 8.835 0.400 -0.088 1.00 89.50 71 LEU A O 1
ATOM 577 N N . SER A 1 72 ? 8.782 -1.263 -1.608 1.00 89.94 72 SER A N 1
ATOM 578 C CA . SER A 1 72 ? 10.228 -1.423 -1.718 1.00 89.94 72 SER A CA 1
ATOM 579 C C . SER A 1 72 ? 10.633 -1.660 -3.173 1.00 89.94 72 SER A C 1
ATOM 581 O O . SER A 1 72 ? 10.063 -2.529 -3.826 1.00 89.94 72 SER A O 1
ATOM 583 N N . PRO A 1 73 ? 11.628 -0.939 -3.700 1.00 87.31 7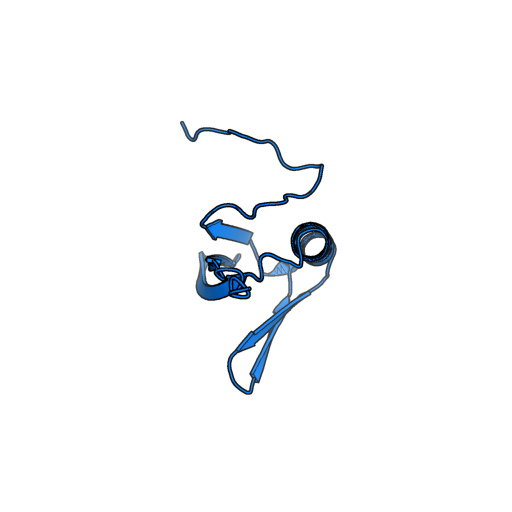3 PRO A N 1
ATOM 584 C CA . PRO A 1 73 ? 12.379 0.118 -3.031 1.00 87.31 73 PRO A CA 1
ATOM 585 C C . PRO A 1 73 ? 11.537 1.384 -2.818 1.00 87.31 73 PRO A C 1
ATOM 587 O O . PRO A 1 73 ? 10.502 1.566 -3.455 1.00 87.31 73 PRO A O 1
ATOM 590 N N . VAL A 1 74 ? 11.989 2.267 -1.919 1.00 84.75 74 VAL A N 1
ATOM 591 C CA . VAL A 1 74 ? 11.255 3.500 -1.595 1.00 84.75 74 VAL A CA 1
ATOM 592 C C . VAL A 1 74 ? 10.951 4.309 -2.871 1.00 84.75 74 VAL A C 1
ATOM 594 O O . VAL A 1 74 ? 11.868 4.549 -3.670 1.00 84.75 74 VAL A O 1
ATOM 597 N N . PRO A 1 75 ? 9.690 4.732 -3.084 1.00 78.81 75 PRO A N 1
ATOM 598 C CA . PRO A 1 75 ? 9.337 5.592 -4.205 1.00 78.81 75 PRO A CA 1
ATOM 599 C C . PRO A 1 75 ? 10.156 6.887 -4.216 1.00 78.81 75 PRO A C 1
ATOM 601 O O . PRO A 1 75 ? 10.463 7.457 -3.168 1.00 78.81 75 PRO A O 1
ATOM 604 N N . LEU A 1 76 ? 10.482 7.385 -5.414 1.00 75.44 76 LEU A N 1
ATOM 605 C CA . LEU A 1 76 ? 11.300 8.596 -5.581 1.00 75.44 76 LEU A CA 1
ATOM 606 C C . LEU A 1 76 ? 10.649 9.838 -4.954 1.00 75.44 76 LEU A C 1
ATOM 608 O O . LEU A 1 76 ? 11.339 10.687 -4.387 1.00 75.44 76 LEU A O 1
ATOM 612 N N . LYS A 1 77 ? 9.317 9.940 -5.030 1.00 74.12 77 LYS A N 1
ATOM 613 C CA . LYS A 1 77 ? 8.543 10.951 -4.310 1.00 74.12 77 LYS A CA 1
ATOM 614 C C . LYS A 1 77 ? 7.656 10.291 -3.269 1.00 74.12 77 LYS A C 1
ATOM 616 O O . LYS A 1 77 ? 6.985 9.302 -3.544 1.00 74.12 77 LYS A O 1
ATOM 621 N N . LEU A 1 78 ? 7.642 10.901 -2.094 1.00 77.56 78 LEU A N 1
ATOM 622 C CA . LEU A 1 78 ? 6.804 1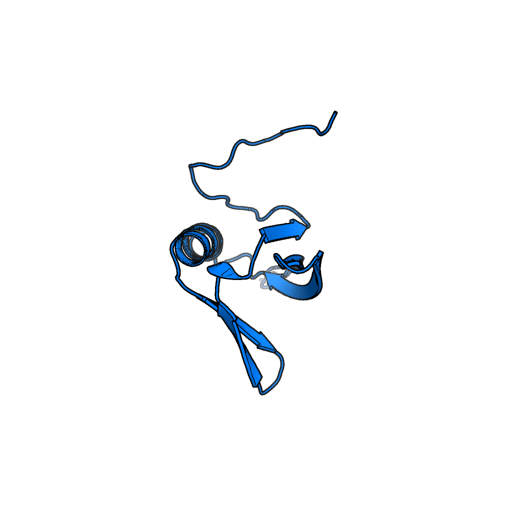0.523 -0.969 1.00 77.56 78 LEU A CA 1
ATOM 623 C C . LEU A 1 78 ? 5.838 11.674 -0.678 1.00 77.56 78 LEU A C 1
ATOM 625 O O . LEU A 1 78 ? 6.173 12.814 -1.014 1.00 77.56 78 LEU A O 1
ATOM 629 N N . PRO A 1 79 ? 4.682 11.396 -0.058 1.00 76.06 79 PRO A N 1
ATOM 630 C CA . PRO A 1 79 ? 3.822 12.441 0.483 1.00 76.06 79 PRO A CA 1
ATOM 631 C C . PRO A 1 79 ? 4.586 13.369 1.436 1.00 76.06 79 PRO A C 1
ATOM 633 O O . PRO A 1 79 ? 5.518 12.928 2.111 1.00 76.06 79 PRO A O 1
ATOM 636 N N . ASP A 1 80 ? 4.161 14.628 1.538 1.00 79.81 80 ASP A N 1
ATOM 637 C CA . ASP A 1 80 ? 4.840 15.642 2.365 1.00 79.81 80 ASP A CA 1
ATOM 638 C C . ASP A 1 80 ? 4.869 15.280 3.857 1.00 79.81 80 ASP A C 1
ATOM 640 O O . ASP A 1 80 ? 5.769 15.688 4.586 1.00 79.81 80 ASP A O 1
ATOM 644 N N . ILE A 1 81 ? 3.920 14.455 4.303 1.00 80.62 81 ILE A N 1
ATOM 645 C CA . ILE A 1 81 ? 3.849 13.947 5.677 1.00 80.62 81 ILE A CA 1
ATOM 646 C C . ILE A 1 81 ? 4.898 12.862 5.988 1.00 80.62 81 ILE A C 1
ATOM 648 O O . ILE A 1 81 ? 5.042 12.463 7.142 1.00 80.62 81 ILE A O 1
ATOM 652 N N . ALA A 1 82 ? 5.605 12.334 4.983 1.00 85.75 82 ALA A N 1
ATOM 653 C CA . ALA A 1 82 ? 6.535 11.227 5.171 1.00 85.75 82 ALA A CA 1
ATOM 654 C C . ALA A 1 82 ? 7.843 11.683 5.838 1.00 85.75 82 ALA A C 1
ATOM 656 O O . ALA A 1 82 ? 8.575 12.525 5.311 1.00 85.75 82 ALA A O 1
ATOM 657 N N . ILE A 1 83 ? 8.197 11.050 6.961 1.00 89.19 83 ILE A N 1
ATOM 658 C CA . ILE A 1 83 ? 9.499 11.239 7.609 1.00 89.19 83 ILE A CA 1
ATOM 659 C C . ILE A 1 83 ? 10.557 10.443 6.841 1.00 89.19 83 ILE A C 1
ATOM 661 O O . ILE A 1 83 ? 10.425 9.238 6.624 1.00 89.19 83 ILE A O 1
ATOM 665 N N . ARG A 1 84 ? 11.628 11.122 6.425 1.00 88.94 84 ARG A N 1
ATOM 666 C CA . ARG A 1 84 ? 12.708 10.532 5.623 1.00 88.94 84 ARG A CA 1
ATOM 667 C C . ARG A 1 84 ? 13.838 10.010 6.507 1.00 88.94 84 ARG A C 1
ATOM 669 O O . ARG A 1 84 ? 14.102 10.559 7.570 1.00 88.94 84 ARG A O 1
ATOM 676 N N . ASN A 1 85 ? 14.548 8.993 6.014 1.00 89.25 85 ASN A N 1
ATOM 677 C CA . ASN A 1 85 ? 15.759 8.431 6.633 1.00 89.25 85 ASN A CA 1
ATOM 678 C C . ASN A 1 85 ? 15.560 7.854 8.052 1.00 89.25 85 ASN A C 1
ATOM 680 O O . ASN A 1 85 ? 16.484 7.874 8.867 1.00 89.25 85 ASN A O 1
ATOM 684 N N . VAL A 1 86 ? 14.371 7.318 8.341 1.00 93.38 86 VAL A N 1
ATOM 685 C CA . VAL A 1 86 ? 14.086 6.592 9.589 1.00 93.38 86 VAL A CA 1
ATOM 686 C C . VAL A 1 86 ? 14.856 5.267 9.613 1.00 93.38 86 VAL A C 1
ATOM 688 O O . VAL A 1 86 ? 14.982 4.597 8.588 1.00 93.38 86 VAL A O 1
ATOM 691 N N . ARG A 1 87 ? 15.361 4.877 10.788 1.00 92.88 87 ARG A N 1
ATOM 692 C CA . ARG A 1 87 ? 16.010 3.579 11.028 1.00 92.88 87 ARG A CA 1
ATOM 693 C C . ARG A 1 87 ? 15.170 2.779 12.020 1.00 92.88 87 ARG A C 1
ATOM 695 O O . ARG A 1 87 ? 14.717 3.348 13.009 1.00 92.88 87 ARG A O 1
ATOM 702 N N . ALA A 1 88 ? 14.963 1.493 11.747 1.00 87.62 88 ALA A N 1
ATOM 703 C CA . ALA A 1 88 ? 14.379 0.579 12.725 1.00 87.62 88 ALA A CA 1
ATOM 704 C C . ALA A 1 88 ? 15.384 0.338 13.865 1.00 87.62 88 ALA A C 1
ATOM 706 O O . ALA A 1 88 ? 16.590 0.281 13.607 1.00 87.62 88 ALA A O 1
ATOM 707 N N . CYS A 1 89 ? 14.884 0.244 15.096 1.00 72.62 89 CYS A N 1
ATOM 708 C CA . CYS A 1 89 ? 15.645 -0.135 16.283 1.00 72.62 89 CYS A CA 1
ATOM 709 C C . CYS A 1 89 ? 15.406 -1.598 16.658 1.00 72.62 89 CYS A C 1
ATOM 711 O O . CYS A 1 89 ? 14.327 -2.131 16.309 1.00 72.62 89 CYS A O 1
#